Protein AF-A0A1S2NFB6-F1 (afdb_monomer_lite)

pLDDT: mean 74.81, std 17.47, range [37.34, 94.19]

Secondary structure (DSSP, 8-state):
--HHHHHHHHTPEEEE-TTS-EEEE-TTSEEEEEEEPPTTPPP---SSTT--EEEESS-TTTTT---HHHHHHHHHHHHHHHTT-EEEEEEE--TT-SS--GGGGGG-STTEEEEEEEEEE-TTS-EEEEE-S-EEGGGGG----SS--PPPP-------------

Organism: NCBI:txid47229

Structure (mmCIF, N/CA/C/O backbone):
data_AF-A0A1S2NFB6-F1
#
_entry.id   AF-A0A1S2NFB6-F1
#
loop_
_atom_site.group_PDB
_atom_site.id
_atom_site.type_symbol
_atom_site.label_atom_id
_atom_site.label_alt_id
_atom_site.label_comp_id
_atom_site.label_asym_id
_atom_site.label_entity_id
_atom_site.label_seq_id
_atom_site.pdbx_PDB_ins_code
_atom_site.Cartn_x
_atom_site.Cartn_y
_atom_site.Cartn_z
_atom_site.occupancy
_atom_site.B_iso_or_equiv
_atom_site.auth_seq_id
_atom_site.auth_comp_id
_atom_site.auth_asym_id
_atom_site.auth_atom_id
_atom_site.pdbx_PDB_model_num
ATOM 1 N N . MET A 1 1 ? 5.933 15.301 5.038 1.00 71.50 1 MET A N 1
ATOM 2 C CA . MET A 1 1 ? 6.183 14.266 6.077 1.00 71.50 1 MET A CA 1
ATOM 3 C C . MET A 1 1 ? 6.946 13.105 5.449 1.00 71.50 1 MET A C 1
ATOM 5 O O . MET A 1 1 ? 6.574 12.711 4.350 1.00 71.50 1 MET A O 1
ATOM 9 N N . ASN A 1 2 ? 8.002 12.587 6.089 1.00 78.81 2 ASN A N 1
ATOM 10 C CA . ASN A 1 2 ? 8.715 11.396 5.595 1.00 78.81 2 ASN A CA 1
ATOM 11 C C . ASN A 1 2 ? 8.099 10.090 6.143 1.00 78.81 2 ASN A C 1
ATOM 13 O O . ASN A 1 2 ? 7.274 10.113 7.058 1.00 78.81 2 ASN A O 1
ATOM 17 N N . ILE A 1 3 ? 8.484 8.945 5.580 1.00 78.94 3 ILE A N 1
ATOM 18 C CA . ILE A 1 3 ? 7.896 7.641 5.922 1.00 78.94 3 ILE A CA 1
ATOM 19 C C . ILE A 1 3 ? 8.168 7.221 7.366 1.00 78.94 3 ILE A C 1
ATOM 21 O O . ILE A 1 3 ? 7.273 6.708 8.033 1.00 78.94 3 ILE A O 1
ATOM 25 N N . THR A 1 4 ? 9.353 7.517 7.898 1.00 81.06 4 THR A N 1
ATOM 26 C CA . THR A 1 4 ? 9.683 7.252 9.301 1.00 81.06 4 THR A CA 1
ATOM 27 C C . THR A 1 4 ? 8.750 8.017 10.240 1.00 81.06 4 THR A C 1
ATOM 29 O O . THR A 1 4 ? 8.270 7.459 11.223 1.00 81.06 4 THR A O 1
ATOM 32 N N . GLN A 1 5 ? 8.455 9.284 9.938 1.00 85.00 5 GLN A N 1
ATOM 33 C CA . GLN A 1 5 ? 7.511 10.100 10.705 1.00 85.00 5 GLN A CA 1
ATOM 34 C C . GLN A 1 5 ? 6.084 9.557 10.609 1.00 85.00 5 GLN A C 1
ATOM 36 O O . GLN A 1 5 ? 5.393 9.500 11.624 1.00 85.00 5 GLN A O 1
ATOM 41 N N . LEU A 1 6 ? 5.657 9.127 9.417 1.00 84.25 6 LEU A N 1
ATOM 42 C CA . LEU A 1 6 ? 4.344 8.520 9.217 1.00 84.25 6 LEU A CA 1
ATOM 43 C C . LEU A 1 6 ? 4.202 7.225 10.031 1.00 84.25 6 LEU A C 1
ATOM 45 O O . LEU A 1 6 ? 3.236 7.073 10.775 1.00 84.25 6 LEU A O 1
ATOM 49 N N . CYS A 1 7 ? 5.189 6.330 9.946 1.00 87.38 7 CYS A N 1
ATOM 50 C CA . CYS A 1 7 ? 5.194 5.071 10.686 1.00 87.38 7 CYS A CA 1
ATOM 51 C C . CYS A 1 7 ? 5.173 5.317 12.197 1.00 87.38 7 CYS A C 1
ATOM 53 O O . CYS A 1 7 ? 4.311 4.785 12.889 1.00 87.38 7 CYS A O 1
ATOM 55 N N . LYS A 1 8 ? 6.033 6.212 12.705 1.00 88.19 8 LYS A N 1
ATOM 56 C CA . LYS A 1 8 ? 6.043 6.595 14.127 1.00 88.19 8 LYS A CA 1
ATOM 57 C C . LYS A 1 8 ? 4.696 7.149 14.591 1.00 88.19 8 LYS A C 1
ATOM 59 O O . LYS A 1 8 ? 4.213 6.749 15.644 1.00 88.19 8 LYS A O 1
ATOM 64 N N . ARG A 1 9 ? 4.073 8.036 13.805 1.00 86.88 9 ARG A N 1
ATOM 65 C CA . ARG A 1 9 ? 2.780 8.656 14.142 1.00 86.88 9 ARG A CA 1
ATOM 66 C C . ARG A 1 9 ? 1.667 7.627 14.351 1.00 86.88 9 ARG A C 1
ATOM 68 O O . ARG A 1 9 ? 0.800 7.854 15.187 1.00 86.88 9 ARG A O 1
ATOM 75 N N . TYR A 1 10 ? 1.689 6.532 13.595 1.00 85.56 10 TYR A N 1
ATOM 76 C CA . TYR A 1 10 ? 0.648 5.501 13.622 1.00 85.56 10 TYR A CA 1
ATOM 77 C C . TYR A 1 10 ? 1.088 4.188 14.278 1.00 85.56 10 TYR A C 1
ATOM 79 O O . TYR A 1 10 ? 0.353 3.206 14.215 1.00 85.56 10 TYR A O 1
ATOM 87 N N . GLY A 1 11 ? 2.266 4.164 14.910 1.00 87.94 11 GLY A N 1
ATOM 88 C CA . GLY A 1 11 ? 2.817 2.956 15.525 1.00 87.94 11 GLY A CA 1
ATOM 89 C C . GLY A 1 11 ? 3.038 1.818 14.525 1.00 87.94 11 GLY A C 1
ATOM 90 O O . GLY A 1 11 ? 2.862 0.658 14.885 1.00 87.94 11 GLY A O 1
ATOM 91 N N . LEU A 1 12 ? 3.363 2.143 13.270 1.00 90.38 12 LEU A N 1
ATOM 92 C CA . LEU A 1 12 ? 3.667 1.147 12.249 1.00 90.38 12 LEU A CA 1
ATOM 93 C C . LEU A 1 12 ? 5.132 0.721 12.350 1.00 90.38 12 LEU A C 1
ATOM 95 O O . LEU A 1 12 ? 6.031 1.559 12.458 1.00 90.38 12 LEU A O 1
ATOM 99 N N . GLN A 1 13 ? 5.367 -0.577 12.244 1.00 90.81 13 GLN A N 1
ATOM 100 C CA . GLN A 1 13 ? 6.675 -1.162 12.011 1.00 90.81 13 GLN A CA 1
ATOM 101 C C . GLN A 1 13 ? 6.872 -1.329 10.507 1.00 90.81 13 GLN A C 1
ATOM 103 O O . GLN A 1 13 ? 6.033 -1.942 9.854 1.00 90.81 13 GLN A O 1
ATOM 108 N N . HIS A 1 14 ? 7.953 -0.773 9.959 1.00 88.44 14 HIS A N 1
ATOM 109 C CA . HIS A 1 14 ? 8.298 -0.931 8.547 1.00 88.44 14 HIS A CA 1
ATOM 110 C C . HIS A 1 14 ? 9.218 -2.139 8.334 1.00 88.44 14 HIS A C 1
ATOM 112 O O . HIS A 1 14 ? 10.023 -2.471 9.202 1.00 88.44 14 HIS A O 1
ATOM 118 N N . HIS A 1 15 ? 9.121 -2.744 7.157 1.00 87.94 15 HIS A N 1
ATOM 119 C CA . HIS A 1 15 ? 9.898 -3.893 6.707 1.00 87.94 15 HIS A CA 1
ATOM 120 C C . HIS A 1 15 ? 10.451 -3.624 5.312 1.00 87.94 15 HIS A C 1
ATOM 122 O O . HIS A 1 15 ? 9.700 -3.169 4.447 1.00 87.94 15 HIS A O 1
ATOM 128 N N . GLY A 1 16 ? 11.731 -3.925 5.092 1.00 83.31 16 GLY A N 1
ATOM 129 C CA . GLY A 1 16 ? 12.445 -3.598 3.858 1.00 83.31 16 GLY A CA 1
ATOM 130 C C . GLY A 1 16 ? 13.095 -2.210 3.863 1.00 83.31 16 GLY A C 1
ATOM 131 O O . GLY A 1 16 ? 13.150 -1.516 4.885 1.00 83.31 16 GLY A O 1
ATOM 132 N N . SER A 1 17 ? 13.581 -1.788 2.695 1.00 79.06 17 SER A N 1
ATOM 133 C CA . SER A 1 17 ? 14.290 -0.518 2.510 1.00 79.06 17 SER A CA 1
ATOM 134 C C . SER A 1 17 ? 13.367 0.599 2.026 1.00 79.06 17 SER A C 1
ATOM 136 O O . SER A 1 17 ? 12.702 0.485 0.996 1.00 79.06 17 SER A O 1
ATOM 138 N N . LEU A 1 18 ? 13.417 1.740 2.718 1.00 73.50 18 LEU A N 1
ATOM 139 C CA . LEU A 1 18 ? 12.671 2.951 2.356 1.00 73.50 18 LEU A CA 1
ATOM 140 C C . LEU A 1 18 ? 13.027 3.488 0.962 1.00 73.50 18 LEU A C 1
ATOM 142 O O . LEU A 1 18 ? 12.208 4.157 0.334 1.00 73.50 18 LEU A O 1
ATOM 146 N N . GLU A 1 19 ? 14.242 3.202 0.497 1.00 68.88 19 GLU A N 1
ATOM 147 C CA . GLU A 1 19 ? 14.764 3.647 -0.796 1.00 68.88 19 GLU A CA 1
ATOM 148 C C . GLU A 1 19 ? 14.358 2.723 -1.944 1.00 68.88 19 GLU A C 1
ATOM 150 O O . GLU A 1 19 ? 14.420 3.131 -3.098 1.00 68.88 19 GLU A O 1
ATOM 155 N N . SER A 1 20 ? 13.971 1.480 -1.640 1.00 70.56 20 SER A N 1
ATOM 156 C CA . SER A 1 20 ? 13.660 0.457 -2.640 1.00 70.56 20 SER A CA 1
ATOM 157 C C . SER A 1 20 ? 12.211 0.001 -2.536 1.00 70.56 20 SER A C 1
ATOM 159 O O . SER A 1 20 ? 11.380 0.465 -3.311 1.00 70.56 20 SER A O 1
ATOM 161 N N . ALA A 1 21 ? 11.910 -0.884 -1.587 1.00 79.56 21 ALA A N 1
ATOM 162 C CA . ALA A 1 21 ? 10.602 -1.488 -1.383 1.00 79.56 21 ALA A CA 1
ATOM 163 C C . ALA A 1 21 ? 10.352 -1.652 0.116 1.00 79.56 21 ALA A C 1
ATOM 165 O O . ALA A 1 21 ? 11.219 -2.174 0.824 1.00 79.56 21 ALA A O 1
ATOM 166 N N . TRP A 1 22 ? 9.166 -1.268 0.584 1.00 86.69 22 TRP A N 1
ATOM 167 C CA . TRP A 1 22 ? 8.774 -1.499 1.968 1.00 86.69 22 TRP A CA 1
ATOM 168 C C . TRP A 1 22 ? 7.271 -1.727 2.160 1.00 86.69 22 TRP A C 1
ATOM 170 O O . TRP A 1 22 ? 6.424 -1.292 1.370 1.00 86.69 22 TRP A O 1
ATOM 180 N N . ASP A 1 23 ? 6.965 -2.365 3.284 1.00 91.31 23 ASP A N 1
ATOM 181 C CA . ASP A 1 23 ? 5.627 -2.563 3.837 1.00 91.31 23 ASP A CA 1
ATOM 182 C C . ASP A 1 23 ? 5.639 -2.155 5.310 1.00 91.31 23 ASP A C 1
ATOM 184 O O . ASP A 1 23 ? 6.664 -2.292 5.973 1.00 91.31 23 ASP A O 1
ATOM 188 N N . ALA A 1 24 ? 4.527 -1.646 5.839 1.00 91.94 24 ALA A N 1
ATOM 189 C CA . ALA A 1 24 ? 4.438 -1.247 7.239 1.00 91.94 24 ALA A CA 1
ATOM 190 C C . ALA A 1 24 ? 3.152 -1.734 7.913 1.00 91.94 24 ALA A C 1
ATOM 192 O O . ALA A 1 24 ? 2.055 -1.554 7.379 1.00 91.94 24 ALA A O 1
ATOM 193 N N . HIS A 1 25 ? 3.285 -2.353 9.088 1.00 90.81 25 HIS A N 1
ATOM 194 C CA . HIS A 1 25 ? 2.193 -2.997 9.831 1.00 90.81 25 HIS A CA 1
ATOM 195 C C . HIS A 1 25 ? 2.024 -2.351 11.202 1.00 90.81 25 HIS A C 1
ATOM 197 O O . HIS A 1 25 ? 3.011 -2.024 11.853 1.00 90.81 25 HIS A O 1
ATOM 203 N N . GLY A 1 26 ? 0.785 -2.181 11.660 1.00 84.62 26 GLY A N 1
ATOM 204 C CA . GLY A 1 26 ? 0.485 -1.607 12.974 1.00 84.62 26 GLY A CA 1
ATOM 205 C C . GLY A 1 26 ? -0.351 -2.527 13.866 1.00 84.62 26 GLY A C 1
ATOM 206 O O . GLY A 1 26 ? -1.145 -3.320 13.353 1.00 84.62 26 GLY A O 1
ATOM 207 N N . PRO A 1 27 ? -0.281 -2.364 15.202 1.00 74.50 27 PRO A N 1
ATOM 208 C CA . PRO A 1 27 ? -1.090 -3.133 16.158 1.00 74.50 27 PRO A CA 1
ATOM 209 C C . PRO A 1 27 ? -2.600 -2.867 16.025 1.00 74.50 27 PRO A C 1
ATOM 211 O O . PRO A 1 27 ? -3.422 -3.606 16.552 1.00 74.50 27 PRO A O 1
ATOM 214 N N . THR A 1 28 ? -2.979 -1.816 15.299 1.00 75.81 28 THR A N 1
ATOM 215 C CA . THR A 1 28 ? -4.360 -1.417 15.003 1.00 75.81 28 THR A CA 1
ATOM 216 C C . THR A 1 28 ? -4.958 -2.133 13.784 1.00 75.81 28 THR A C 1
ATOM 218 O O . THR A 1 28 ? -6.046 -1.768 13.337 1.00 75.81 28 THR A O 1
ATOM 221 N N . GLY A 1 29 ? -4.262 -3.131 13.222 1.00 82.62 29 GLY A N 1
ATOM 222 C CA . GLY A 1 29 ? -4.707 -3.864 12.031 1.00 82.62 29 GLY A CA 1
ATOM 223 C C . GLY A 1 29 ? -4.586 -3.057 10.733 1.00 82.62 29 GLY A C 1
ATOM 224 O O . GLY A 1 29 ? -5.300 -3.328 9.766 1.00 82.62 29 GLY A O 1
ATOM 225 N N . ILE A 1 30 ? -3.717 -2.040 10.729 1.00 90.38 30 ILE A N 1
ATOM 226 C CA . ILE A 1 30 ? -3.389 -1.235 9.549 1.00 90.38 30 ILE A CA 1
ATOM 227 C C . ILE A 1 30 ? -2.222 -1.884 8.811 1.00 90.38 30 ILE A C 1
ATOM 229 O O . ILE A 1 30 ? -1.186 -2.179 9.409 1.00 90.38 30 ILE A O 1
ATOM 233 N N . VAL A 1 31 ? -2.384 -2.022 7.498 1.00 93.69 31 VAL A N 1
ATOM 234 C CA . VAL A 1 31 ? -1.341 -2.425 6.556 1.00 93.69 31 VAL A CA 1
ATOM 235 C C . VAL A 1 31 ? -1.123 -1.279 5.577 1.00 93.69 31 VAL A C 1
ATOM 237 O O . VAL A 1 31 ? -2.065 -0.818 4.934 1.00 93.69 31 VAL A O 1
ATOM 240 N N . LEU A 1 32 ? 0.117 -0.815 5.454 1.00 93.19 32 LEU A N 1
ATOM 241 C CA . LEU A 1 32 ? 0.523 0.195 4.485 1.00 93.19 32 LEU A CA 1
ATOM 242 C C . LEU A 1 32 ? 1.555 -0.405 3.528 1.00 93.19 32 LEU A C 1
ATOM 244 O O . LEU A 1 32 ? 2.614 -0.849 3.959 1.00 93.19 32 LEU A O 1
ATOM 248 N N . MET A 1 33 ? 1.254 -0.403 2.232 1.00 92.44 33 MET A N 1
ATOM 249 C CA . MET A 1 33 ? 2.129 -0.946 1.189 1.00 92.44 33 MET A CA 1
ATOM 250 C C . MET A 1 33 ? 2.744 0.174 0.354 1.00 92.44 33 MET A C 1
ATOM 252 O O . MET A 1 33 ? 2.044 1.107 -0.043 1.00 92.44 33 MET A O 1
ATOM 256 N N . GLN A 1 34 ? 4.022 0.055 0.001 1.00 88.62 34 GLN A N 1
ATOM 257 C CA . GLN A 1 34 ? 4.600 0.854 -1.076 1.00 88.62 34 GLN A CA 1
ATOM 258 C C . GLN A 1 34 ? 4.278 0.212 -2.429 1.00 88.62 34 GLN A C 1
ATOM 260 O O . GLN A 1 34 ? 4.721 -0.903 -2.710 1.00 88.62 34 GLN A O 1
ATOM 265 N N . LEU A 1 35 ? 3.514 0.899 -3.277 1.00 87.06 35 LEU A N 1
ATOM 266 C CA . LEU A 1 35 ? 3.166 0.406 -4.613 1.00 87.06 35 LEU A CA 1
ATOM 267 C C . LEU A 1 35 ? 3.820 1.256 -5.700 1.00 87.06 35 LEU A C 1
ATOM 269 O O . LEU A 1 35 ? 3.917 2.483 -5.584 1.00 87.06 35 LEU A O 1
ATOM 273 N N . TRP A 1 36 ? 4.257 0.595 -6.770 1.00 80.19 36 TRP A N 1
ATOM 274 C CA . TRP A 1 36 ? 4.830 1.247 -7.943 1.00 80.19 36 TRP A CA 1
ATOM 275 C C . TRP A 1 36 ? 3.817 1.240 -9.076 1.00 80.19 36 TRP A C 1
ATOM 277 O O . TRP A 1 36 ? 3.032 0.311 -9.250 1.00 80.19 36 TRP A O 1
ATOM 287 N N . HIS A 1 37 ? 3.812 2.321 -9.841 1.00 71.44 37 HIS A N 1
ATOM 288 C CA . HIS A 1 37 ? 2.900 2.466 -10.961 1.00 71.44 37 HIS A CA 1
ATOM 289 C C . HIS A 1 37 ? 3.426 1.710 -12.190 1.00 71.44 37 HIS A C 1
ATOM 291 O O . HIS A 1 37 ? 4.558 1.942 -12.619 1.00 71.44 37 HIS A O 1
ATOM 297 N N . ALA A 1 38 ? 2.588 0.873 -12.808 1.00 61.41 38 ALA A N 1
ATOM 298 C CA . ALA A 1 38 ? 2.926 0.231 -14.074 1.00 61.41 38 ALA A CA 1
ATOM 299 C C . ALA A 1 38 ? 2.819 1.239 -15.240 1.00 61.41 38 ALA A C 1
ATOM 301 O O . ALA A 1 38 ? 1.821 1.956 -15.339 1.00 61.41 38 ALA A O 1
ATOM 302 N N . PRO A 1 39 ? 3.807 1.327 -16.150 1.00 53.41 39 PRO A N 1
ATOM 303 C CA . PRO A 1 39 ? 3.753 2.273 -17.262 1.00 53.41 39 PRO A CA 1
ATOM 304 C C . PRO A 1 39 ? 2.490 2.066 -18.118 1.00 53.41 39 PRO A C 1
ATOM 306 O O . PRO A 1 39 ? 2.143 0.939 -18.459 1.00 53.41 39 PRO A O 1
ATOM 309 N N . ASN A 1 40 ? 1.815 3.165 -18.480 1.00 54.00 40 ASN A N 1
ATOM 310 C CA . ASN A 1 40 ? 0.583 3.199 -19.292 1.00 54.00 40 ASN A CA 1
ATOM 311 C C . ASN A 1 40 ? -0.677 2.577 -18.661 1.00 54.00 40 ASN A C 1
ATOM 313 O O . ASN A 1 40 ? -1.642 2.298 -19.378 1.00 54.00 40 ASN A O 1
ATOM 317 N N . GLN A 1 41 ? -0.712 2.391 -17.340 1.00 63.12 41 GLN A N 1
ATOM 318 C CA . GLN A 1 41 ? -1.915 1.910 -16.671 1.00 63.12 41 GLN A CA 1
ATOM 319 C C . GLN A 1 41 ? -3.051 2.936 -16.772 1.00 63.12 41 GLN A C 1
ATOM 321 O O . GLN A 1 41 ? -2.926 4.098 -16.383 1.00 63.12 41 GLN A O 1
ATOM 326 N N . LYS A 1 42 ? -4.167 2.502 -17.351 1.00 56.94 42 LYS A N 1
ATOM 327 C CA . LYS A 1 42 ? -5.348 3.332 -17.572 1.00 56.94 42 LYS A CA 1
ATOM 328 C C . LYS A 1 42 ? -6.277 3.274 -16.355 1.00 56.94 42 LYS A C 1
ATOM 330 O O . LYS A 1 42 ? -6.453 2.225 -15.740 1.00 56.94 42 LYS A O 1
ATOM 335 N N . ILE A 1 43 ? -6.873 4.421 -16.043 1.00 64.44 43 ILE A N 1
ATOM 336 C CA . ILE A 1 43 ? -7.972 4.568 -15.083 1.00 64.44 43 ILE A CA 1
ATOM 337 C C . ILE A 1 43 ? -9.234 4.058 -15.789 1.00 64.44 43 ILE A C 1
ATOM 339 O O . ILE A 1 43 ? -9.522 4.496 -16.904 1.00 64.44 43 ILE A O 1
ATOM 343 N N . HIS A 1 44 ? -9.950 3.118 -15.181 1.00 59.56 44 HIS A N 1
ATOM 344 C CA . HIS A 1 44 ? -11.061 2.408 -15.817 1.00 59.56 44 HIS A CA 1
ATOM 345 C C . HIS A 1 44 ? -12.239 2.206 -14.866 1.00 59.56 44 HIS A C 1
ATOM 347 O O . HIS A 1 44 ? -12.068 2.243 -13.647 1.00 59.56 44 HIS A O 1
ATOM 353 N N . ASP A 1 45 ? -13.400 1.901 -15.451 1.00 64.75 45 ASP A N 1
ATOM 354 C CA . ASP A 1 45 ? -14.553 1.354 -14.744 1.00 64.75 45 ASP A CA 1
ATOM 355 C C . ASP A 1 45 ? -14.207 -0.048 -14.229 1.00 64.75 45 ASP A C 1
ATOM 357 O O . ASP A 1 45 ? -14.176 -1.031 -14.968 1.00 64.75 45 ASP A O 1
ATOM 361 N N . HIS A 1 46 ? -13.892 -0.130 -12.944 1.00 83.88 46 HIS A N 1
ATOM 362 C CA . HIS A 1 46 ? -13.763 -1.384 -12.221 1.00 83.88 46 HIS A CA 1
ATOM 363 C C . HIS A 1 46 ? -15.108 -1.685 -11.532 1.00 83.88 46 HIS A C 1
ATOM 365 O O . HIS A 1 46 ? -15.733 -0.753 -11.022 1.00 83.88 46 HIS A O 1
ATOM 371 N N . PRO A 1 47 ? -15.580 -2.949 -11.469 1.00 85.31 47 PRO A N 1
ATOM 372 C CA . PRO A 1 47 ? -16.908 -3.273 -10.926 1.00 85.31 47 PRO A CA 1
ATOM 373 C C . PRO A 1 47 ? -17.082 -2.886 -9.450 1.00 85.31 47 PRO A C 1
ATOM 375 O O . PRO A 1 47 ? -18.200 -2.695 -8.977 1.00 85.31 47 PRO A O 1
ATOM 378 N N . LEU A 1 48 ? -15.975 -2.772 -8.714 1.00 87.25 48 LEU A N 1
ATOM 379 C CA . LEU A 1 48 ? -15.967 -2.334 -7.322 1.00 87.25 48 LEU A CA 1
ATOM 380 C C . LEU A 1 48 ? -16.250 -0.822 -7.209 1.00 87.25 48 LEU A C 1
ATOM 382 O O . LEU A 1 48 ? -15.455 -0.020 -7.707 1.00 87.25 48 LEU A O 1
ATOM 386 N N . PRO A 1 49 ? -17.320 -0.405 -6.507 1.00 86.00 49 PRO A N 1
ATOM 387 C CA . PRO A 1 49 ? -17.652 1.006 -6.357 1.00 86.00 49 PRO A CA 1
ATOM 388 C C . PRO A 1 49 ? -16.525 1.813 -5.707 1.00 86.00 49 PRO A C 1
ATOM 390 O O . PRO A 1 49 ? -15.982 1.434 -4.670 1.00 86.00 49 PRO A O 1
ATOM 393 N N . GLY A 1 50 ? -16.203 2.960 -6.305 1.00 86.81 50 GLY A N 1
ATOM 394 C CA . GLY A 1 50 ? -15.169 3.868 -5.804 1.00 86.81 50 GLY A CA 1
ATOM 395 C C . GLY A 1 50 ? -13.734 3.475 -6.166 1.00 86.81 50 GLY A C 1
ATOM 396 O O . GLY A 1 50 ? -12.814 4.195 -5.778 1.00 86.81 50 GLY A O 1
ATOM 397 N N . ALA A 1 51 ? -13.532 2.387 -6.914 1.00 88.25 51 ALA A N 1
ATOM 398 C CA . ALA A 1 51 ? -12.230 2.031 -7.458 1.00 88.25 51 ALA A CA 1
ATOM 399 C C . ALA A 1 51 ? -11.757 3.065 -8.490 1.00 88.25 51 ALA A C 1
ATOM 401 O O . ALA A 1 51 ? -12.513 3.516 -9.346 1.00 88.25 51 ALA A O 1
ATOM 402 N N . GLN A 1 52 ? -10.487 3.440 -8.388 1.00 85.75 52 GLN A N 1
ATOM 403 C CA . GLN A 1 52 ? -9.814 4.359 -9.303 1.00 85.75 52 GLN A CA 1
ATOM 404 C C . GLN A 1 52 ? -8.607 3.712 -9.961 1.00 85.75 52 GLN A C 1
ATOM 406 O O . GLN A 1 52 ? -8.351 3.948 -11.139 1.00 85.75 52 GLN A O 1
ATOM 411 N N . LEU A 1 53 ? -7.851 2.913 -9.207 1.00 85.06 53 LEU A N 1
ATOM 412 C CA . LEU A 1 53 ? -6.634 2.285 -9.704 1.00 85.06 53 LEU A CA 1
ATOM 413 C C . LEU A 1 53 ? -6.677 0.793 -9.452 1.00 85.06 53 LEU A C 1
ATOM 415 O O . LEU A 1 53 ? -7.254 0.318 -8.483 1.00 85.06 53 LEU A O 1
ATOM 419 N N . ARG A 1 54 ? -5.987 0.068 -10.312 1.00 87.50 54 ARG A N 1
ATOM 420 C CA . ARG A 1 54 ? -5.593 -1.314 -10.098 1.00 87.50 54 ARG A CA 1
ATOM 421 C C . ARG A 1 54 ? -4.082 -1.300 -10.183 1.00 87.50 54 ARG A C 1
ATOM 423 O O . ARG A 1 54 ? -3.579 -0.787 -11.164 1.00 87.50 54 ARG A O 1
ATOM 430 N N . VAL A 1 55 ? -3.345 -1.771 -9.192 1.00 86.19 55 VAL A N 1
ATOM 431 C CA . VAL A 1 55 ? -1.878 -1.652 -9.178 1.00 86.19 55 VAL A CA 1
ATOM 432 C C . VAL A 1 55 ? -1.288 -2.982 -8.765 1.00 86.19 55 VAL A C 1
ATOM 434 O O . VAL A 1 55 ? -1.768 -3.598 -7.820 1.00 86.19 55 VAL A O 1
ATOM 437 N N . ARG A 1 56 ? -0.264 -3.454 -9.475 1.00 86.81 56 ARG A N 1
ATOM 438 C CA . ARG A 1 56 ? 0.376 -4.722 -9.127 1.00 86.81 56 ARG A CA 1
ATOM 439 C C . ARG A 1 56 ? 1.050 -4.585 -7.760 1.00 86.81 56 ARG A C 1
ATOM 441 O O . ARG A 1 56 ? 1.805 -3.646 -7.529 1.00 86.81 56 ARG A O 1
ATOM 448 N N . CYS A 1 57 ? 0.769 -5.517 -6.855 1.00 87.94 57 CYS A N 1
ATOM 449 C CA . CYS A 1 57 ? 1.367 -5.535 -5.519 1.00 87.94 57 CYS A CA 1
ATOM 450 C C . CYS A 1 57 ? 2.838 -5.952 -5.553 1.00 87.94 57 CYS A C 1
ATOM 452 O O . CYS A 1 57 ? 3.563 -5.699 -4.604 1.00 87.94 57 CYS A O 1
ATOM 454 N N . MET A 1 58 ? 3.253 -6.618 -6.618 1.00 79.31 58 MET A N 1
ATOM 455 C CA . MET A 1 58 ? 4.570 -7.210 -6.781 1.00 79.31 58 MET A CA 1
ATOM 456 C C . MET A 1 58 ? 5.203 -6.594 -8.031 1.00 79.31 58 MET A C 1
ATOM 458 O O . MET A 1 58 ? 4.555 -6.587 -9.080 1.00 79.31 58 MET A O 1
ATOM 462 N N . ASP A 1 59 ? 6.400 -6.021 -7.948 1.00 65.00 59 ASP A N 1
ATOM 463 C CA . ASP A 1 59 ? 6.943 -5.242 -9.068 1.00 65.00 59 ASP A CA 1
ATOM 464 C C . ASP A 1 59 ? 7.530 -6.109 -10.206 1.00 65.00 59 ASP A C 1
ATOM 466 O O . ASP A 1 59 ? 7.828 -7.291 -10.041 1.00 65.00 59 ASP A O 1
ATOM 470 N N . ALA A 1 60 ? 7.712 -5.524 -11.395 1.00 48.75 60 ALA A N 1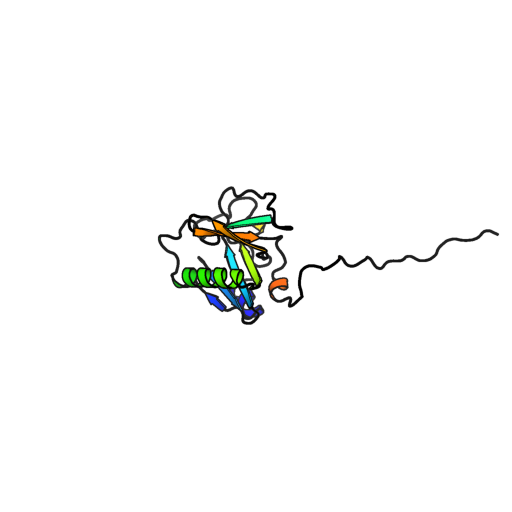
ATOM 471 C CA . ALA A 1 60 ? 8.297 -6.179 -12.565 1.00 48.75 60 ALA A CA 1
ATOM 472 C C . ALA A 1 60 ? 9.761 -6.644 -12.369 1.00 48.75 60 ALA A C 1
ATOM 474 O O . ALA A 1 60 ? 10.223 -7.506 -13.116 1.00 48.75 60 ALA A O 1
ATOM 475 N N . GLY A 1 61 ? 10.489 -6.116 -11.375 1.00 53.19 61 GLY A N 1
ATOM 476 C CA . GLY A 1 61 ? 11.873 -6.505 -11.051 1.00 53.19 61 GLY A CA 1
ATOM 477 C C . GLY A 1 61 ? 12.048 -7.740 -10.146 1.00 53.19 61 GLY A C 1
ATOM 478 O O . GLY A 1 61 ? 13.176 -8.069 -9.769 1.00 53.19 61 GLY A O 1
ATOM 479 N N . GLU A 1 62 ? 10.971 -8.430 -9.770 1.00 53.28 62 GLU A N 1
ATOM 480 C CA . GLU A 1 62 ? 10.943 -9.390 -8.652 1.00 53.28 62 GLU A CA 1
ATOM 481 C C . GLU A 1 62 ? 11.704 -10.721 -8.787 1.00 53.28 62 GLU A C 1
ATOM 483 O O . GLU A 1 62 ? 11.663 -11.544 -7.870 1.00 53.28 62 GLU A O 1
ATOM 488 N N . ALA A 1 63 ? 12.459 -10.945 -9.860 1.00 45.19 63 ALA A N 1
ATOM 489 C CA . ALA A 1 63 ? 13.322 -12.125 -9.955 1.00 45.19 63 ALA A CA 1
ATOM 490 C C . ALA A 1 63 ? 14.759 -11.896 -9.444 1.00 45.19 63 ALA A C 1
ATOM 492 O O . ALA A 1 63 ? 15.466 -12.871 -9.211 1.00 45.19 63 ALA A O 1
ATOM 493 N N . GLY A 1 64 ? 15.220 -10.645 -9.287 1.00 47.88 64 GLY A N 1
ATOM 494 C CA . GLY A 1 64 ? 16.669 -10.388 -9.224 1.00 47.88 64 GLY A CA 1
ATOM 495 C C . GLY A 1 64 ? 17.246 -9.769 -7.950 1.00 47.88 64 GLY A C 1
ATOM 496 O O . GLY A 1 64 ? 18.391 -10.066 -7.620 1.00 47.88 64 GLY A O 1
ATOM 497 N N . ARG A 1 65 ? 16.535 -8.855 -7.274 1.00 52.28 65 ARG A N 1
ATOM 498 C CA . ARG A 1 65 ? 17.137 -7.984 -6.234 1.00 52.28 65 ARG A CA 1
ATOM 499 C C . ARG A 1 65 ? 16.159 -7.468 -5.168 1.00 52.28 65 ARG A C 1
ATOM 501 O O . ARG A 1 65 ? 16.431 -6.452 -4.534 1.00 52.28 65 ARG A O 1
ATOM 508 N N . ALA A 1 66 ? 15.005 -8.108 -4.991 1.00 55.97 66 ALA A N 1
ATOM 509 C CA . ALA A 1 66 ? 14.123 -7.738 -3.889 1.00 55.97 66 ALA A CA 1
ATOM 510 C C . ALA A 1 66 ? 14.768 -8.182 -2.570 1.00 55.97 66 ALA A C 1
ATOM 512 O O . ALA A 1 66 ? 15.133 -9.348 -2.432 1.00 55.97 66 ALA A O 1
ATOM 513 N N . ASP A 1 67 ? 14.909 -7.248 -1.632 1.00 69.56 67 ASP A N 1
ATOM 514 C CA . ASP A 1 67 ? 15.184 -7.542 -0.228 1.00 69.56 67 ASP A CA 1
ATOM 515 C C . ASP A 1 67 ? 14.211 -8.643 0.238 1.00 69.56 67 ASP A C 1
ATOM 517 O O . ASP A 1 67 ? 12.988 -8.495 0.126 1.00 69.56 67 ASP A O 1
ATOM 521 N N . GLU A 1 68 ? 14.750 -9.783 0.673 1.00 79.12 68 GLU A N 1
ATOM 522 C CA . GLU A 1 68 ? 13.958 -10.949 1.074 1.00 79.12 68 GLU A CA 1
ATOM 523 C C . GLU A 1 68 ? 12.998 -10.594 2.217 1.00 79.12 68 GLU A C 1
ATOM 525 O O . GLU A 1 68 ? 11.867 -11.089 2.254 1.00 79.12 68 GLU A O 1
ATOM 530 N N . GLU A 1 69 ? 13.389 -9.650 3.081 1.00 82.75 69 GLU A N 1
ATOM 531 C CA . GLU A 1 69 ? 12.522 -9.118 4.123 1.00 82.75 69 GLU A CA 1
ATOM 532 C C . GLU A 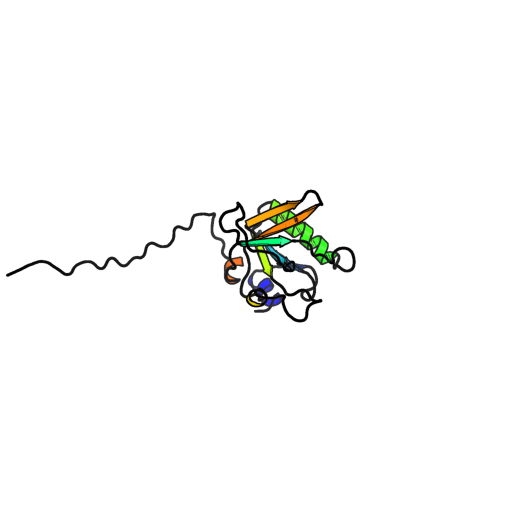1 69 ? 11.328 -8.367 3.525 1.00 82.75 69 GLU A C 1
ATOM 534 O O . GLU A 1 69 ? 10.186 -8.620 3.918 1.00 82.75 69 GLU A O 1
ATOM 539 N N . ALA A 1 70 ? 11.567 -7.484 2.551 1.00 82.31 70 ALA A N 1
ATOM 540 C CA . ALA A 1 70 ? 10.514 -6.718 1.885 1.00 82.31 70 ALA A CA 1
ATOM 541 C C . ALA A 1 70 ? 9.529 -7.647 1.162 1.00 82.31 70 ALA A C 1
ATOM 543 O O . ALA A 1 70 ? 8.312 -7.484 1.273 1.00 82.31 70 ALA A O 1
ATOM 544 N N . ARG A 1 71 ? 10.041 -8.682 0.483 1.00 84.69 71 ARG A N 1
ATOM 545 C CA . ARG A 1 71 ? 9.210 -9.699 -0.173 1.00 84.69 71 ARG A CA 1
ATOM 546 C C . ARG A 1 71 ? 8.369 -10.473 0.841 1.00 84.69 71 ARG A C 1
ATOM 548 O O . ARG A 1 71 ? 7.162 -10.627 0.651 1.00 84.69 71 ARG A O 1
ATOM 555 N N . ALA A 1 72 ? 8.981 -10.957 1.921 1.00 88.38 72 ALA A N 1
ATOM 556 C CA . ALA A 1 72 ? 8.266 -11.677 2.969 1.00 88.38 72 ALA A CA 1
ATOM 557 C C . ALA A 1 72 ? 7.201 -10.789 3.634 1.00 88.38 72 ALA A C 1
ATOM 559 O O . ALA A 1 72 ? 6.089 -11.244 3.906 1.00 88.38 72 ALA A O 1
ATOM 560 N N . ALA A 1 73 ? 7.512 -9.511 3.857 1.00 90.00 73 ALA A N 1
ATOM 561 C CA . ALA A 1 73 ? 6.574 -8.538 4.394 1.00 90.00 73 ALA A CA 1
ATOM 562 C C . ALA A 1 73 ? 5.404 -8.272 3.445 1.00 90.00 73 ALA A C 1
ATOM 564 O O . ALA A 1 73 ? 4.263 -8.288 3.901 1.00 90.00 73 ALA A O 1
ATOM 565 N N . ARG A 1 74 ? 5.652 -8.138 2.138 1.00 91.19 74 ARG A N 1
ATOM 566 C CA . ARG A 1 74 ? 4.601 -7.992 1.123 1.00 91.19 74 ARG A CA 1
ATOM 567 C C . ARG A 1 74 ? 3.646 -9.179 1.096 1.00 91.19 74 ARG A C 1
ATOM 569 O O . ARG A 1 74 ? 2.433 -8.987 1.053 1.00 91.19 74 ARG A O 1
ATOM 576 N N . VAL A 1 75 ? 4.165 -10.405 1.188 1.00 91.69 75 VAL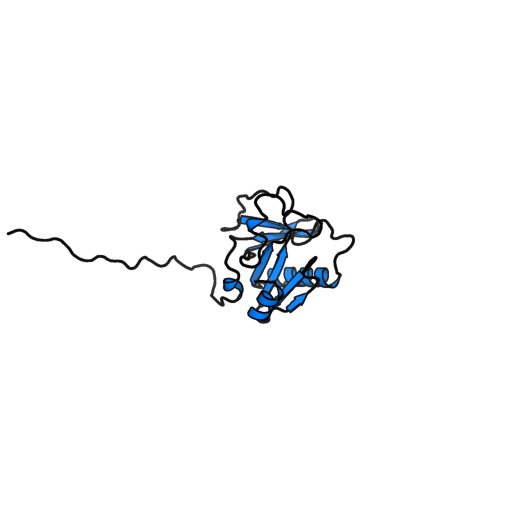 A N 1
ATOM 577 C CA . VAL A 1 75 ? 3.331 -11.615 1.291 1.00 91.69 75 VAL A CA 1
ATOM 578 C C . VAL A 1 75 ? 2.458 -11.573 2.549 1.00 91.69 75 VAL A C 1
ATOM 580 O O . VAL A 1 75 ? 1.260 -11.846 2.467 1.00 91.69 75 VAL A O 1
ATOM 583 N N . ARG A 1 76 ? 3.020 -11.173 3.700 1.00 92.19 76 ARG A N 1
ATOM 584 C CA . ARG A 1 76 ? 2.250 -10.999 4.944 1.00 92.19 76 ARG A CA 1
ATOM 585 C C . ARG A 1 76 ? 1.190 -9.903 4.822 1.00 92.19 76 ARG A C 1
ATOM 587 O O . ARG A 1 76 ? 0.073 -10.109 5.282 1.00 92.19 76 ARG A O 1
ATOM 594 N N . SER A 1 77 ? 1.508 -8.776 4.183 1.00 93.31 77 SER A N 1
ATOM 595 C CA . SER A 1 77 ? 0.555 -7.694 3.911 1.00 93.31 77 SER A CA 1
ATOM 596 C C . SER A 1 77 ? -0.616 -8.185 3.076 1.00 93.31 77 SER A C 1
ATOM 598 O O . SER A 1 77 ? -1.761 -7.971 3.454 1.00 93.31 77 SER A O 1
ATOM 600 N N . ILE A 1 78 ? -0.342 -8.885 1.972 1.00 93.94 78 ILE A N 1
ATOM 601 C CA . ILE A 1 78 ? -1.374 -9.459 1.102 1.00 93.94 78 ILE A CA 1
ATOM 602 C C . ILE A 1 78 ? -2.281 -10.392 1.909 1.00 93.94 78 ILE A C 1
ATOM 604 O O . ILE A 1 78 ? -3.493 -10.203 1.905 1.00 93.94 78 ILE A O 1
ATOM 608 N N . ALA A 1 79 ? -1.703 -11.323 2.670 1.00 93.44 79 ALA A N 1
ATOM 609 C CA . ALA A 1 79 ? -2.476 -12.255 3.489 1.00 93.44 79 ALA A CA 1
ATOM 610 C C . ALA A 1 79 ? -3.317 -11.545 4.567 1.00 93.44 79 ALA A C 1
ATOM 612 O O . ALA A 1 79 ? -4.461 -11.923 4.813 1.00 93.44 79 ALA A O 1
ATOM 613 N N . ALA A 1 80 ? -2.778 -10.499 5.198 1.00 93.00 80 ALA A N 1
ATOM 614 C CA . ALA A 1 80 ? -3.509 -9.701 6.178 1.00 93.00 80 ALA A CA 1
ATOM 615 C C . ALA A 1 80 ? -4.688 -8.952 5.536 1.00 93.00 80 ALA A C 1
ATOM 617 O O . ALA A 1 80 ? -5.774 -8.888 6.102 1.00 93.00 80 ALA A O 1
ATOM 618 N N . LEU A 1 81 ? -4.506 -8.404 4.336 1.00 93.25 81 LEU A N 1
ATOM 619 C CA . LEU A 1 81 ? -5.579 -7.739 3.597 1.00 93.25 81 LEU A CA 1
ATOM 620 C C . LEU A 1 81 ? -6.666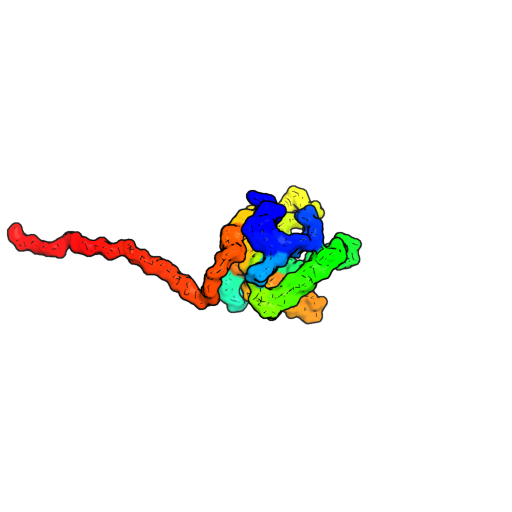 -8.724 3.163 1.00 93.25 81 LEU A C 1
ATOM 622 O O . LEU A 1 81 ? -7.850 -8.421 3.289 1.00 93.25 81 LEU A O 1
ATOM 626 N N . GLU A 1 82 ? -6.277 -9.920 2.724 1.00 92.62 82 GLU A N 1
ATOM 627 C CA . GLU A 1 82 ? -7.207 -11.007 2.399 1.00 92.62 82 GLU A CA 1
ATOM 628 C C . GLU A 1 82 ? -8.003 -11.476 3.626 1.00 92.62 82 GLU A C 1
ATOM 630 O O . GLU A 1 82 ? -9.170 -11.840 3.493 1.00 92.62 82 GLU A O 1
ATOM 635 N N . SER A 1 83 ? -7.418 -11.409 4.827 1.00 90.94 83 SER A N 1
ATOM 636 C CA . SER A 1 83 ? -8.114 -11.709 6.085 1.00 90.94 83 SER A CA 1
ATOM 637 C C . SER A 1 83 ? -8.942 -10.542 6.642 1.00 90.94 83 SER A C 1
ATOM 639 O O . SER A 1 83 ? -9.568 -10.678 7.695 1.00 90.94 83 SER A O 1
ATOM 641 N N . GLY A 1 84 ? -9.002 -9.412 5.927 1.00 89.19 84 GLY A N 1
ATOM 642 C CA . GLY A 1 84 ? -9.845 -8.265 6.264 1.00 89.19 84 GLY A CA 1
ATOM 643 C C . GLY A 1 84 ? -9.140 -7.137 7.020 1.00 89.19 84 GLY A C 1
ATOM 644 O O . GLY A 1 84 ? -9.818 -6.258 7.563 1.00 89.19 84 GLY A O 1
ATOM 645 N N . ALA A 1 85 ? -7.804 -7.125 7.066 1.00 90.75 85 ALA A N 1
ATOM 646 C CA . ALA A 1 85 ? -7.054 -5.978 7.570 1.00 90.75 85 ALA A CA 1
ATOM 647 C C . ALA A 1 85 ? -7.329 -4.721 6.735 1.00 90.75 85 ALA A C 1
ATOM 649 O O . ALA A 1 85 ? -7.695 -4.769 5.557 1.00 90.75 85 ALA A O 1
ATOM 650 N N . ARG A 1 86 ? -7.119 -3.557 7.348 1.00 91.00 86 ARG A N 1
ATOM 651 C CA . ARG A 1 86 ? -7.329 -2.275 6.676 1.00 91.00 86 ARG A CA 1
ATOM 652 C C . ARG A 1 86 ? -6.089 -1.905 5.881 1.00 91.00 86 ARG A C 1
ATOM 654 O O . ARG A 1 86 ? -5.053 -1.587 6.462 1.00 91.00 86 ARG A O 1
ATOM 661 N N . GLY A 1 87 ? -6.224 -1.916 4.562 1.00 93.06 87 GLY A N 1
ATOM 662 C CA . GLY A 1 87 ? -5.129 -1.628 3.649 1.00 93.06 87 GLY A CA 1
ATOM 663 C C . GLY A 1 87 ? -5.085 -0.207 3.149 1.00 93.06 87 GLY A C 1
ATOM 664 O O . GLY A 1 87 ? -6.095 0.363 2.740 1.00 93.06 87 GLY A O 1
ATOM 665 N N . PHE A 1 88 ? -3.873 0.319 3.094 1.00 93.38 88 PHE A N 1
ATOM 666 C CA . PHE A 1 88 ? -3.544 1.545 2.401 1.00 93.38 88 PHE A CA 1
ATOM 667 C C . PHE A 1 88 ? -2.315 1.322 1.523 1.00 93.38 88 PHE A C 1
ATOM 669 O O . PHE A 1 88 ? -1.450 0.501 1.826 1.00 93.38 88 PHE A O 1
ATOM 676 N N . ALA A 1 89 ? -2.225 2.076 0.439 1.00 91.81 89 ALA A N 1
ATOM 677 C CA . ALA A 1 89 ? -1.078 2.099 -0.444 1.00 91.81 89 ALA A CA 1
ATOM 678 C C . ALA A 1 89 ? -0.501 3.513 -0.527 1.00 91.81 89 ALA A C 1
ATOM 680 O O . ALA A 1 89 ? -1.227 4.490 -0.714 1.00 91.81 89 ALA A O 1
ATOM 681 N N . ALA A 1 90 ? 0.816 3.621 -0.410 1.00 89.44 90 ALA A N 1
ATOM 682 C CA . ALA A 1 90 ? 1.567 4.814 -0.753 1.00 89.44 90 ALA A CA 1
ATOM 683 C C . ALA A 1 90 ? 2.182 4.616 -2.141 1.00 89.44 90 ALA A C 1
ATOM 685 O O . ALA A 1 90 ? 2.936 3.667 -2.366 1.00 89.44 90 ALA A O 1
ATOM 686 N N . MET A 1 91 ? 1.869 5.517 -3.072 1.00 85.06 91 MET A N 1
ATOM 687 C CA . MET A 1 91 ? 2.474 5.485 -4.402 1.00 85.06 91 MET A CA 1
ATOM 688 C C . MET A 1 91 ? 3.894 6.043 -4.326 1.00 85.06 91 MET A C 1
ATOM 690 O O . MET A 1 91 ? 4.145 7.037 -3.646 1.00 85.06 91 MET A O 1
ATOM 694 N N . SER A 1 92 ? 4.839 5.406 -5.011 1.00 75.81 92 SER A N 1
ATOM 695 C CA . SER A 1 92 ? 6.236 5.851 -5.067 1.00 75.81 92 SER A CA 1
ATOM 696 C C . SER A 1 92 ? 6.783 5.803 -6.488 1.00 75.81 92 SER A C 1
ATOM 698 O O . SER A 1 92 ? 6.292 5.056 -7.335 1.00 75.81 92 SER A O 1
ATOM 700 N N . ILE A 1 93 ? 7.799 6.627 -6.745 1.00 69.69 93 ILE A N 1
ATOM 701 C CA . ILE A 1 93 ? 8.569 6.575 -7.989 1.00 69.69 93 ILE A CA 1
ATOM 702 C C . ILE A 1 93 ? 9.542 5.393 -7.872 1.00 69.69 93 ILE A C 1
ATOM 704 O O . ILE A 1 93 ? 10.230 5.309 -6.854 1.00 69.69 93 ILE A O 1
ATOM 708 N N . PRO A 1 94 ? 9.613 4.490 -8.867 1.00 63.69 94 PRO A N 1
ATOM 709 C CA . PRO A 1 94 ? 10.591 3.410 -8.854 1.00 63.69 94 PRO A CA 1
ATOM 710 C C . PRO A 1 94 ? 12.027 3.958 -8.742 1.00 63.69 94 PRO A C 1
ATOM 712 O O . PRO A 1 94 ? 12.338 4.938 -9.423 1.00 63.69 94 PRO A O 1
ATOM 715 N N . PRO A 1 95 ? 12.933 3.318 -7.980 1.00 58.62 95 PRO A N 1
ATOM 716 C CA . PRO A 1 95 ? 14.304 3.813 -7.770 1.00 58.62 95 PRO A CA 1
ATOM 717 C C . PRO A 1 95 ? 15.116 3.933 -9.068 1.00 58.62 95 PRO A C 1
ATOM 719 O O . PRO A 1 95 ? 16.024 4.750 -9.183 1.00 58.62 95 PRO A O 1
ATOM 722 N N . SER A 1 96 ? 14.772 3.120 -10.069 1.00 59.31 96 SER A N 1
ATOM 723 C CA . SER A 1 96 ? 15.387 3.113 -11.397 1.00 59.31 96 SER A CA 1
ATOM 724 C C . SER A 1 96 ? 14.956 4.281 -12.294 1.00 59.31 96 SER A C 1
ATOM 726 O O . S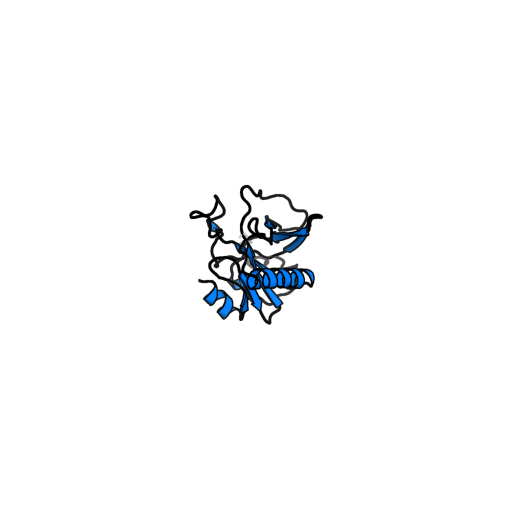ER A 1 96 ? 15.464 4.402 -13.408 1.00 59.31 96 SER A O 1
ATOM 728 N N . GLN A 1 97 ? 14.032 5.141 -11.849 1.00 58.31 97 GLN A N 1
ATOM 729 C CA . GLN A 1 97 ? 13.497 6.250 -12.638 1.00 58.31 97 GLN A CA 1
ATOM 730 C C . GLN A 1 97 ? 13.727 7.596 -11.936 1.00 58.31 97 GLN A C 1
ATOM 732 O O . GLN A 1 97 ? 13.234 7.846 -10.843 1.00 58.31 97 GLN A O 1
ATOM 737 N N . SER A 1 98 ? 14.444 8.509 -12.601 1.00 52.12 98 SER A N 1
ATOM 738 C CA . SER A 1 98 ? 14.763 9.850 -12.078 1.00 52.12 98 SER A CA 1
ATOM 739 C C . SER A 1 98 ? 13.601 10.848 -12.160 1.00 52.12 98 SER A C 1
ATOM 741 O O . SER A 1 98 ? 13.652 11.922 -11.561 1.00 52.12 98 SER A O 1
ATOM 743 N N . ARG A 1 99 ? 12.539 10.517 -12.902 1.00 52.16 99 ARG A N 1
ATOM 744 C CA . ARG A 1 99 ? 11.302 11.299 -12.993 1.00 52.16 99 ARG A CA 1
ATOM 745 C C . ARG A 1 99 ? 10.121 10.340 -12.961 1.00 52.16 99 ARG A C 1
ATOM 747 O O . ARG A 1 99 ? 10.056 9.425 -13.776 1.00 52.16 99 ARG A O 1
ATOM 754 N N . GLY A 1 100 ? 9.194 10.560 -12.027 1.00 52.22 100 GLY A N 1
ATOM 755 C CA . GLY A 1 100 ? 7.953 9.795 -11.940 1.00 52.22 100 GLY A CA 1
ATOM 756 C C . GLY A 1 100 ? 7.224 9.825 -13.277 1.00 52.22 100 GLY A C 1
ATOM 757 O O . GLY A 1 100 ? 7.013 10.898 -13.840 1.00 52.22 100 GLY A O 1
ATOM 758 N N . ALA A 1 101 ? 6.889 8.653 -13.809 1.00 52.00 101 ALA A N 1
ATOM 759 C CA . ALA A 1 101 ? 6.257 8.526 -15.111 1.00 52.00 101 ALA A CA 1
ATOM 760 C C . ALA A 1 101 ? 4.926 9.312 -15.170 1.00 52.00 101 ALA A C 1
ATOM 762 O O . ALA A 1 101 ? 3.901 8.901 -14.623 1.00 52.00 101 ALA A O 1
ATOM 763 N N . GLY A 1 102 ? 4.945 10.458 -15.856 1.00 58.50 102 GLY A N 1
ATOM 764 C CA . GLY A 1 102 ? 3.759 11.203 -16.283 1.00 58.50 102 GLY A CA 1
ATOM 765 C C . GLY A 1 102 ? 2.914 11.826 -15.164 1.00 58.50 102 GLY A C 1
ATOM 766 O O . GLY A 1 102 ? 3.416 12.298 -14.145 1.00 58.50 102 GLY A O 1
ATOM 767 N N . ALA A 1 103 ? 1.594 11.844 -15.373 1.00 55.69 103 ALA A N 1
ATOM 768 C CA . ALA A 1 103 ? 0.591 12.507 -14.530 1.00 55.69 103 ALA A CA 1
ATOM 769 C C . ALA A 1 103 ? 0.524 12.015 -13.066 1.00 55.69 103 ALA A C 1
ATOM 771 O O . ALA A 1 103 ? -0.249 12.564 -12.277 1.00 55.69 103 ALA A O 1
ATOM 772 N N . TRP A 1 104 ? 1.316 11.001 -12.703 1.00 61.22 104 TRP A N 1
ATOM 773 C CA . TRP A 1 104 ? 1.272 10.303 -11.420 1.00 61.22 104 TRP A CA 1
ATOM 774 C C . TRP A 1 104 ? 2.331 10.749 -10.416 1.00 61.22 104 TRP A C 1
ATOM 776 O O . TRP A 1 104 ? 2.164 10.498 -9.224 1.00 61.22 104 TRP A O 1
ATOM 786 N N . ALA A 1 105 ? 3.358 11.491 -10.847 1.00 63.84 105 ALA A N 1
ATOM 787 C CA . ALA A 1 105 ? 4.349 12.079 -9.940 1.00 63.84 105 ALA A CA 1
ATOM 788 C C . ALA A 1 105 ? 3.694 12.941 -8.840 1.00 63.84 105 ALA A C 1
ATOM 790 O O . ALA A 1 105 ? 4.173 12.983 -7.711 1.00 63.84 105 ALA A O 1
ATOM 791 N N . LYS A 1 106 ? 2.535 13.552 -9.135 1.00 66.38 106 LYS A N 1
ATOM 792 C CA . LYS A 1 106 ? 1.740 14.337 -8.173 1.00 66.38 106 LYS A CA 1
ATOM 793 C C . LYS A 1 106 ? 1.189 13.524 -6.991 1.00 66.38 106 LYS A C 1
ATOM 795 O O . LYS A 1 106 ? 0.812 14.116 -5.985 1.00 66.38 106 LYS A O 1
ATOM 800 N N . TYR A 1 107 ? 1.123 12.197 -7.113 1.00 67.69 107 TYR A N 1
ATOM 801 C CA . TYR A 1 107 ? 0.659 11.290 -6.060 1.00 67.69 107 TYR A CA 1
ATOM 802 C C . TYR A 1 107 ? 1.801 10.576 -5.331 1.00 67.69 107 TYR A C 1
ATOM 804 O O . TYR A 1 107 ? 1.544 9.904 -4.338 1.00 67.69 107 TYR A O 1
ATOM 812 N N . ALA A 1 108 ? 3.049 10.723 -5.788 1.00 71.94 108 ALA A N 1
ATOM 813 C CA . ALA A 1 108 ? 4.228 10.146 -5.148 1.00 71.94 108 ALA A CA 1
ATOM 814 C C . ALA A 1 108 ? 4.696 11.001 -3.956 1.00 71.94 108 ALA A C 1
ATOM 816 O O . ALA A 1 108 ? 5.836 11.458 -3.895 1.00 71.94 108 ALA A O 1
ATOM 817 N N . ASN A 1 109 ? 3.787 11.266 -3.018 1.00 73.56 109 ASN A N 1
ATOM 818 C CA . ASN A 1 109 ? 4.090 11.900 -1.743 1.00 73.56 109 ASN A CA 1
ATOM 819 C C . ASN A 1 109 ? 3.313 11.208 -0.619 1.00 73.56 109 ASN A C 1
ATOM 821 O O . ASN A 1 109 ? 2.233 10.666 -0.825 1.00 73.56 109 ASN A O 1
ATOM 825 N N . LEU A 1 110 ? 3.867 11.238 0.590 1.00 74.69 110 LEU A N 1
ATOM 826 C CA . LEU A 1 110 ? 3.308 10.540 1.753 1.00 74.69 110 LEU A CA 1
ATOM 827 C C . LEU A 1 110 ? 2.234 11.350 2.490 1.00 74.69 110 LEU A C 1
ATOM 829 O O . LEU A 1 110 ? 1.828 10.987 3.592 1.00 74.69 110 LEU A O 1
ATOM 833 N N . GLU A 1 111 ? 1.791 12.469 1.919 1.00 83.06 111 GLU A N 1
ATOM 834 C CA . GLU A 1 111 ? 0.666 13.235 2.461 1.00 83.06 111 GLU A CA 1
ATOM 835 C C . GLU A 1 111 ? -0.671 12.634 2.041 1.00 83.06 111 GLU A C 1
ATOM 837 O O . GLU A 1 111 ? -1.688 12.882 2.693 1.00 83.06 111 GLU A O 1
ATOM 842 N N . ARG A 1 112 ? -0.664 11.813 0.986 1.00 86.88 112 ARG A N 1
ATOM 843 C CA . ARG A 1 112 ? -1.832 11.094 0.498 1.00 86.88 112 ARG A CA 1
ATOM 844 C C . ARG A 1 112 ? -1.553 9.603 0.412 1.00 86.88 112 ARG A C 1
ATOM 846 O O . ARG A 1 112 ? -0.502 9.177 -0.052 1.00 86.88 112 ARG A O 1
ATOM 853 N N . VAL A 1 113 ? -2.530 8.818 0.837 1.00 89.88 113 VAL A N 1
ATOM 854 C CA . VAL A 1 113 ? -2.521 7.359 0.735 1.00 89.88 113 VAL A CA 1
ATOM 855 C C . VAL A 1 113 ? -3.789 6.899 0.039 1.00 89.88 113 VAL A C 1
ATOM 857 O O . VAL A 1 113 ? -4.819 7.567 0.080 1.00 89.88 113 VAL A O 1
ATOM 860 N N . PHE A 1 114 ? -3.721 5.751 -0.610 1.00 91.62 114 PHE A N 1
ATOM 861 C CA . PHE A 1 114 ? -4.828 5.171 -1.347 1.00 91.62 114 PHE A CA 1
ATOM 862 C C . PHE A 1 114 ? -5.436 4.036 -0.524 1.00 91.62 114 PHE A C 1
ATOM 864 O O . PHE A 1 114 ? -4.714 3.094 -0.203 1.00 91.62 114 PHE A O 1
ATOM 871 N N . PRO A 1 115 ? -6.728 4.077 -0.170 1.00 93.38 115 PRO A N 1
ATOM 872 C CA . PRO A 1 115 ? -7.388 2.940 0.458 1.00 93.38 115 PRO A CA 1
ATOM 873 C C . PRO A 1 115 ? -7.360 1.731 -0.480 1.00 93.38 115 PRO A C 1
ATOM 875 O O . PRO A 1 115 ? -7.719 1.853 -1.652 1.00 93.38 115 PRO A O 1
ATOM 878 N N . VAL A 1 116 ? -6.956 0.571 0.034 1.00 94.19 116 VAL A N 1
ATOM 879 C CA . VAL A 1 116 ? -7.049 -0.704 -0.683 1.00 94.19 116 VAL A CA 1
ATOM 880 C C . VAL A 1 116 ? -8.466 -1.227 -0.499 1.00 94.19 116 VAL A C 1
ATOM 882 O O . VAL A 1 116 ? -8.878 -1.550 0.613 1.00 94.19 116 VAL A O 1
ATOM 885 N N . LEU A 1 117 ? -9.225 -1.265 -1.589 1.00 93.06 117 LEU A N 1
ATOM 886 C CA . LEU A 1 117 ? -10.626 -1.674 -1.593 1.00 93.06 117 LEU A CA 1
ATOM 887 C C . LEU A 1 117 ? -10.782 -3.184 -1.802 1.00 93.06 117 LEU A C 1
ATOM 889 O O . LEU A 1 117 ? -11.708 -3.781 -1.261 1.00 93.06 117 LEU A O 1
ATOM 893 N N . ALA A 1 118 ? -9.889 -3.789 -2.588 1.00 92.62 118 ALA A N 1
ATOM 894 C CA . ALA A 1 118 ? -9.833 -5.229 -2.814 1.00 92.62 118 ALA A CA 1
ATOM 895 C C . ALA A 1 118 ? -8.432 -5.664 -3.265 1.00 92.62 118 ALA A C 1
ATOM 897 O O . ALA A 1 118 ? -7.635 -4.844 -3.732 1.00 92.62 118 ALA A O 1
ATOM 898 N N . LEU A 1 119 ? -8.166 -6.966 -3.162 1.00 94.19 119 LEU A N 1
ATOM 899 C CA . LEU A 1 119 ? -7.050 -7.630 -3.827 1.00 94.19 119 LEU A CA 1
ATOM 900 C C . LEU A 1 119 ? -7.585 -8.610 -4.872 1.00 94.19 119 LEU A C 1
ATOM 902 O O . LEU A 1 119 ? -8.546 -9.334 -4.621 1.00 94.19 119 LEU A O 1
ATOM 906 N N . GLU A 1 120 ? -6.940 -8.645 -6.031 1.00 92.06 120 GLU A N 1
ATOM 907 C CA . GLU A 1 120 ? -7.240 -9.572 -7.116 1.00 92.06 120 GLU A CA 1
ATOM 908 C C . GLU A 1 120 ? -6.043 -10.474 -7.382 1.00 92.06 120 GLU A C 1
ATOM 910 O O . GLU A 1 120 ? -4.903 -10.006 -7.435 1.00 92.06 120 GLU A O 1
ATOM 915 N N . ARG A 1 121 ? -6.308 -11.762 -7.602 1.00 91.12 121 ARG A N 1
ATOM 916 C CA . ARG A 1 121 ? -5.301 -12.734 -8.027 1.00 91.12 121 ARG A CA 1
ATOM 917 C C . ARG A 1 121 ? -5.578 -13.162 -9.455 1.00 91.12 121 ARG A C 1
ATOM 919 O O . ARG A 1 121 ? -6.655 -13.668 -9.756 1.00 91.12 121 ARG A O 1
ATOM 926 N N . GLU A 1 122 ? -4.596 -12.979 -10.323 1.00 87.69 122 GLU A N 1
ATOM 927 C CA . GLU A 1 122 ? -4.639 -13.531 -11.673 1.00 87.69 122 GLU A CA 1
ATOM 928 C C . GLU A 1 122 ? -4.179 -15.001 -11.672 1.00 87.69 122 GLU A C 1
ATOM 930 O O . GLU A 1 122 ? -3.397 -15.397 -10.803 1.00 87.69 122 GLU A O 1
ATOM 935 N N . PRO A 1 123 ? -4.597 -15.823 -12.656 1.00 85.88 123 PRO A N 1
ATOM 936 C CA . PRO A 1 123 ? -4.195 -17.232 -12.753 1.00 85.88 123 PRO A CA 1
ATOM 937 C C . PRO A 1 123 ? -2.677 -17.464 -12.797 1.00 85.88 123 PRO A C 1
ATOM 939 O O . PRO A 1 123 ? -2.198 -18.522 -12.405 1.00 85.88 123 PRO A O 1
ATOM 942 N N . CYS A 1 124 ? -1.908 -16.466 -13.243 1.00 81.75 124 CYS A N 1
ATOM 943 C CA . CYS A 1 124 ? -0.443 -16.487 -13.246 1.00 81.75 124 CYS A CA 1
ATOM 944 C C . CYS A 1 124 ? 0.186 -16.262 -11.855 1.00 81.75 124 CYS A C 1
ATOM 946 O O . CYS A 1 124 ? 1.408 -16.228 -11.733 1.00 81.75 124 CYS A O 1
ATOM 948 N N . GLY A 1 125 ? -0.628 -16.067 -10.814 1.00 83.62 125 GLY A N 1
ATOM 949 C CA . GLY A 1 125 ? -0.189 -15.793 -9.446 1.00 83.62 125 GLY A CA 1
ATOM 950 C C . GLY A 1 125 ? 0.108 -14.319 -9.159 1.00 83.62 125 GLY A C 1
ATOM 951 O O . GLY A 1 125 ? 0.435 -13.979 -8.021 1.00 83.62 125 GLY A O 1
ATOM 952 N N . ALA A 1 126 ? -0.018 -13.429 -10.149 1.00 86.69 126 ALA A N 1
ATOM 953 C CA . ALA A 1 126 ? 0.135 -11.996 -9.932 1.00 86.69 126 ALA A CA 1
ATOM 954 C C . ALA A 1 126 ? -1.003 -11.452 -9.056 1.00 86.69 126 ALA A C 1
ATOM 956 O O . ALA A 1 126 ? -2.175 -11.765 -9.270 1.00 86.69 126 ALA A O 1
ATOM 957 N N . VAL A 1 127 ? -0.641 -10.620 -8.078 1.00 91.31 127 VAL A N 1
ATOM 958 C CA . VAL A 1 127 ? -1.586 -9.976 -7.161 1.00 91.31 127 VAL A CA 1
ATOM 959 C C . VAL A 1 127 ? -1.679 -8.493 -7.488 1.00 91.31 127 VAL A C 1
ATOM 961 O O . VAL A 1 127 ? -0.651 -7.827 -7.652 1.00 91.31 127 VAL A O 1
ATOM 964 N N . PHE A 1 128 ? -2.900 -7.975 -7.558 1.00 91.06 128 PHE A N 1
ATOM 965 C CA . PHE A 1 128 ? -3.191 -6.570 -7.818 1.00 91.06 128 PHE A CA 1
ATOM 966 C C . PHE A 1 128 ? -4.040 -5.982 -6.697 1.00 91.06 128 PHE A C 1
ATOM 968 O O . PHE A 1 128 ? -5.014 -6.589 -6.265 1.00 91.06 128 PHE A O 1
ATOM 975 N N . ALA A 1 129 ? -3.692 -4.781 -6.250 1.00 92.25 129 ALA A N 1
ATOM 976 C CA . ALA A 1 129 ? -4.498 -3.983 -5.348 1.00 92.25 129 ALA A CA 1
ATOM 977 C C . ALA A 1 129 ? -5.431 -3.072 -6.142 1.00 92.25 129 ALA A C 1
ATOM 979 O O . ALA A 1 129 ? -4.983 -2.277 -6.970 1.00 92.25 129 ALA A O 1
ATOM 980 N N . VAL A 1 130 ? -6.724 -3.163 -5.854 1.00 92.06 130 VAL A N 1
ATOM 981 C CA . VAL A 1 130 ? -7.739 -2.227 -6.336 1.00 92.06 130 VAL A CA 1
ATOM 982 C C . VAL A 1 130 ? -7.834 -1.095 -5.323 1.00 92.06 130 VAL A C 1
ATOM 984 O O . VAL A 1 130 ? -8.134 -1.320 -4.151 1.00 92.06 130 VAL A O 1
ATOM 987 N N . LEU A 1 131 ? -7.546 0.124 -5.759 1.00 91.12 131 LEU A N 1
ATOM 988 C CA . LEU A 1 131 ? -7.384 1.296 -4.913 1.00 91.12 131 LEU A CA 1
ATOM 989 C C . LEU A 1 131 ? -8.502 2.307 -5.144 1.00 91.12 131 LEU A C 1
ATOM 991 O O . LEU A 1 131 ? -8.903 2.547 -6.284 1.00 91.12 131 LEU A O 1
ATOM 995 N N . GLY A 1 132 ? -8.956 2.937 -4.065 1.00 89.88 132 GLY A N 1
ATOM 996 C CA . GLY A 1 132 ? -9.908 4.043 -4.111 1.00 89.88 132 GLY A CA 1
ATOM 997 C C . GLY A 1 132 ? -9.259 5.398 -4.397 1.00 89.88 132 GLY A C 1
ATOM 998 O O . GLY A 1 132 ? -8.086 5.492 -4.756 1.00 89.88 132 GLY A O 1
ATOM 999 N N . ALA A 1 133 ? -10.027 6.470 -4.196 1.00 88.19 133 ALA A N 1
ATOM 1000 C CA . ALA A 1 133 ? -9.505 7.833 -4.250 1.00 88.19 133 ALA A CA 1
ATOM 1001 C C . ALA A 1 133 ? -8.421 8.064 -3.180 1.00 88.19 133 ALA A C 1
ATOM 1003 O O . ALA A 1 133 ? -8.581 7.591 -2.053 1.00 88.19 133 ALA A O 1
ATOM 1004 N N . PRO A 1 134 ? -7.354 8.826 -3.479 1.00 88.44 134 PRO A N 1
ATOM 1005 C CA . PRO A 1 134 ? -6.350 9.152 -2.480 1.00 88.44 134 PRO A CA 1
ATOM 1006 C C . PRO A 1 134 ? -6.948 10.033 -1.381 1.00 88.44 134 PRO A C 1
ATOM 1008 O O . PRO A 1 134 ? -7.528 11.085 -1.661 1.00 88.44 134 PRO A O 1
ATOM 1011 N N . VAL A 1 135 ? -6.736 9.629 -0.135 1.00 89.94 135 VAL A N 1
ATOM 1012 C CA . VAL A 1 135 ? -7.143 10.347 1.074 1.00 89.94 135 VAL A CA 1
ATOM 1013 C C . VAL A 1 135 ? -5.920 10.921 1.789 1.00 89.94 135 VAL A C 1
ATOM 1015 O O . VAL A 1 135 ? -4.804 10.435 1.581 1.00 89.94 135 VAL A O 1
ATOM 1018 N N . PRO A 1 136 ? -6.076 11.949 2.638 1.00 90.06 136 PRO A N 1
ATOM 1019 C CA . PRO A 1 136 ? -4.988 12.413 3.488 1.00 90.06 136 PRO A CA 1
ATOM 1020 C C . PRO A 1 136 ? -4.436 11.282 4.366 1.00 90.06 136 PRO A C 1
ATOM 1022 O O . PRO A 1 136 ? -5.196 10.520 4.961 1.00 90.06 136 PRO A O 1
ATOM 1025 N N . ALA A 1 137 ? -3.114 11.215 4.540 1.00 87.19 137 ALA A N 1
ATOM 1026 C CA . ALA A 1 137 ? -2.474 10.222 5.410 1.00 87.19 137 ALA A CA 1
ATOM 1027 C C . ALA A 1 137 ? -2.947 10.304 6.875 1.00 87.19 137 ALA A C 1
ATOM 1029 O O . ALA A 1 137 ? -2.816 9.338 7.624 1.00 87.19 137 ALA A O 1
ATOM 1030 N N . SER A 1 138 ? -3.560 11.428 7.276 1.00 84.62 138 SER A N 1
ATOM 1031 C CA . SER A 1 138 ? -4.238 11.560 8.567 1.00 84.62 138 SER A CA 1
ATOM 1032 C C . SER A 1 138 ? -5.317 10.497 8.809 1.00 84.62 138 SER A C 1
ATOM 1034 O O . SER A 1 138 ? -5.589 10.167 9.962 1.00 84.62 138 SER A O 1
ATOM 1036 N N . GLU A 1 139 ? -5.909 9.955 7.742 1.00 83.19 139 GLU A N 1
ATOM 1037 C CA . GLU A 1 139 ? -7.002 8.983 7.805 1.00 83.19 139 GLU A CA 1
ATOM 1038 C C . GLU A 1 139 ? -6.560 7.549 8.130 1.00 83.19 139 GLU A C 1
ATOM 1040 O O . GLU A 1 139 ? -7.406 6.738 8.510 1.00 83.19 139 GLU A O 1
ATOM 1045 N N . LEU A 1 140 ? -5.253 7.245 8.081 1.00 81.81 140 LEU A N 1
ATOM 1046 C CA . LEU A 1 140 ? -4.703 5.935 8.469 1.00 81.81 140 LEU A CA 1
ATOM 1047 C C . LEU A 1 140 ? -5.194 5.509 9.860 1.00 81.81 140 LEU A C 1
ATOM 1049 O O . LEU A 1 140 ? -5.667 4.393 10.042 1.00 81.81 140 LEU A O 1
ATOM 1053 N N . GLY A 1 141 ? -5.150 6.426 10.829 1.00 68.69 141 GLY A N 1
ATOM 1054 C CA . GLY A 1 141 ? -5.527 6.167 12.221 1.00 68.69 141 GLY A CA 1
ATOM 1055 C C . GLY A 1 141 ? -7.001 6.391 12.558 1.00 68.69 141 GLY A C 1
ATOM 1056 O O . GLY A 1 141 ? -7.358 6.298 13.730 1.00 68.69 141 GLY A O 1
ATOM 1057 N N . VAL A 1 142 ? -7.868 6.711 11.589 1.00 66.62 142 VAL A N 1
ATOM 1058 C CA . VAL A 1 142 ? -9.295 6.917 11.881 1.00 66.62 142 VAL A CA 1
ATOM 1059 C C . VAL A 1 142 ? -9.934 5.557 12.150 1.00 66.62 142 VAL A C 1
ATOM 1061 O O . VAL A 1 142 ? -10.172 4.763 11.237 1.00 66.62 142 VAL A O 1
ATOM 1064 N N . THR A 1 143 ? -10.187 5.267 13.423 1.00 53.19 143 THR A N 1
ATOM 1065 C CA . THR A 1 143 ? -10.972 4.130 13.911 1.00 53.19 143 THR A CA 1
ATOM 1066 C C . THR A 1 143 ? -12.459 4.464 13.767 1.00 53.19 143 THR A C 1
ATOM 1068 O O . THR A 1 143 ? -13.104 4.946 14.690 1.00 53.19 143 THR A O 1
ATOM 1071 N N . GLY A 1 144 ? -13.015 4.275 12.568 1.00 48.12 144 GLY A N 1
ATOM 1072 C CA . GLY A 1 144 ? -14.423 4.574 12.288 1.00 48.12 144 GLY A CA 1
ATOM 1073 C C . GLY A 1 144 ? -15.084 3.503 11.418 1.00 48.12 144 GLY A C 1
ATOM 1074 O O . GLY A 1 144 ? -14.422 2.974 10.526 1.00 48.12 144 GLY A O 1
ATOM 1075 N N . PRO A 1 145 ? -16.356 3.150 11.683 1.00 43.56 145 PRO A N 1
ATOM 1076 C CA . PRO A 1 145 ? -16.985 1.934 11.177 1.00 43.56 145 PRO A CA 1
ATOM 1077 C C . PRO A 1 145 ? -17.376 2.045 9.696 1.00 43.56 145 PRO A C 1
ATOM 1079 O O . PRO A 1 145 ? -17.685 3.140 9.243 1.00 43.56 145 PRO A O 1
ATOM 1082 N N . ARG A 1 146 ? -17.366 0.879 9.019 1.00 41.19 146 ARG A N 1
ATOM 1083 C CA . ARG A 1 146 ? -18.166 0.376 7.869 1.00 41.19 146 ARG A CA 1
ATOM 1084 C C . ARG A 1 146 ? -18.822 1.372 6.875 1.00 41.19 146 ARG A C 1
ATOM 1086 O O . ARG A 1 146 ? -19.244 2.463 7.237 1.00 41.19 146 ARG A O 1
ATOM 1093 N N . PRO A 1 147 ? -18.999 0.966 5.600 1.00 41.72 147 PRO A N 1
ATOM 1094 C CA . PRO A 1 147 ? -19.555 1.826 4.554 1.00 41.72 147 PRO A CA 1
ATOM 1095 C C . PRO A 1 147 ? -20.943 2.340 4.953 1.00 41.72 147 PRO A C 1
ATOM 1097 O O . PRO A 1 147 ? -21.791 1.570 5.397 1.00 41.72 147 PRO A O 1
ATOM 1100 N N . GLY A 1 148 ? -21.164 3.648 4.800 1.00 45.06 148 GLY A N 1
ATOM 1101 C CA . GLY A 1 148 ? -22.458 4.265 5.105 1.00 45.06 148 GLY A CA 1
ATOM 1102 C C . GLY A 1 148 ? -22.423 5.693 5.644 1.00 45.06 148 GLY A C 1
ATOM 1103 O O . GLY A 1 148 ? -23.432 6.149 6.182 1.00 45.06 148 GLY A O 1
ATOM 1104 N N . ARG A 1 149 ? -21.316 6.441 5.518 1.00 37.41 149 ARG A N 1
ATOM 1105 C CA . ARG A 1 149 ? -21.325 7.857 5.908 1.00 37.41 149 ARG A CA 1
ATOM 1106 C C . ARG A 1 149 ? -22.111 8.672 4.878 1.00 37.41 149 ARG A C 1
ATOM 1108 O O . ARG A 1 149 ? -21.569 9.157 3.890 1.00 37.41 149 ARG A O 1
ATOM 1115 N N . ARG A 1 150 ? -23.416 8.793 5.131 1.00 42.53 150 ARG A N 1
ATOM 1116 C CA . ARG A 1 150 ? -24.312 9.774 4.512 1.00 42.53 150 ARG A CA 1
ATOM 1117 C C . ARG A 1 150 ? -23.647 11.159 4.618 1.00 42.53 150 ARG A C 1
ATOM 1119 O O . ARG A 1 150 ? -23.139 11.478 5.700 1.00 42.53 150 ARG A O 1
ATOM 1126 N N . PRO A 1 151 ? -23.611 11.964 3.543 1.00 45.22 151 PRO A N 1
ATOM 1127 C CA . PRO A 1 151 ? -23.052 13.309 3.616 1.00 45.22 151 PRO A CA 1
ATOM 1128 C C . PRO A 1 151 ? -23.795 14.114 4.694 1.00 45.22 151 PRO A C 1
ATOM 1130 O O . PRO A 1 151 ? -25.004 13.919 4.867 1.00 45.22 151 PRO A O 1
ATOM 1133 N N . PRO A 1 152 ? -23.104 14.988 5.446 1.00 44.19 152 PRO A N 1
ATOM 1134 C CA . PRO A 1 152 ? -23.769 15.839 6.418 1.00 44.19 152 PRO A CA 1
ATOM 1135 C C . PRO A 1 152 ? -24.788 16.715 5.687 1.00 44.19 152 PRO A C 1
ATOM 1137 O O . PRO A 1 152 ? -24.439 17.493 4.802 1.00 44.19 152 PRO A O 1
ATOM 1140 N N . THR A 1 153 ? -26.061 16.562 6.047 1.00 48.88 153 THR A N 1
ATOM 1141 C CA . THR A 1 153 ? -27.136 17.462 5.624 1.00 48.88 153 THR A CA 1
ATOM 1142 C C . THR A 1 153 ? -26.741 18.897 5.978 1.00 48.88 153 THR A C 1
ATOM 1144 O O . THR A 1 153 ? -26.408 19.146 7.142 1.00 48.88 153 THR A O 1
ATOM 1147 N N . PRO A 1 154 ? -26.773 19.845 5.026 1.00 44.84 154 PRO A N 1
ATOM 1148 C CA . PRO A 1 154 ? -26.461 21.234 5.318 1.00 44.84 154 PRO A CA 1
ATOM 1149 C C . PRO A 1 154 ? -27.511 21.788 6.287 1.00 44.84 154 PRO A C 1
ATOM 1151 O O . PRO A 1 154 ? -28.683 21.935 5.947 1.00 44.84 154 PRO A O 1
ATOM 1154 N N . ARG A 1 155 ? -27.095 22.090 7.520 1.00 54.44 155 ARG A N 1
ATOM 1155 C CA . ARG A 1 155 ? -27.893 22.876 8.465 1.00 54.44 155 ARG A CA 1
ATOM 1156 C C . ARG A 1 155 ? -27.699 24.353 8.158 1.00 54.44 155 ARG A C 1
ATOM 1158 O O . ARG A 1 155 ? -26.899 25.005 8.808 1.00 54.44 155 ARG A O 1
ATOM 1165 N N . HIS A 1 156 ? -28.466 24.866 7.205 1.00 47.41 156 HIS A N 1
ATOM 1166 C CA . HIS A 1 156 ? -28.866 26.271 7.200 1.00 47.41 156 HIS A CA 1
ATOM 1167 C C . HIS A 1 156 ? -30.309 26.365 6.710 1.00 47.41 156 HIS A C 1
ATOM 1169 O O . HIS A 1 156 ? -30.589 26.599 5.538 1.00 47.41 156 HIS A O 1
ATOM 1175 N N . THR A 1 157 ? -31.238 26.160 7.639 1.00 43.66 157 THR A N 1
ATOM 1176 C CA . THR A 1 157 ? -32.618 26.615 7.497 1.00 43.66 157 THR A CA 1
ATOM 1177 C C . THR A 1 157 ? -32.600 28.122 7.747 1.00 43.66 157 THR A C 1
ATOM 1179 O O . THR A 1 157 ? -32.518 28.562 8.891 1.00 43.66 157 THR A O 1
ATOM 1182 N N . ILE A 1 158 ? -32.603 28.927 6.684 1.00 51.62 158 ILE A N 1
ATOM 1183 C CA . ILE A 1 158 ? -32.917 30.354 6.801 1.00 51.62 158 ILE A CA 1
ATOM 1184 C C . ILE A 1 158 ? -34.435 30.430 6.928 1.00 51.62 158 ILE A C 1
ATOM 1186 O O . ILE A 1 158 ? -35.167 30.337 5.944 1.00 51.62 158 ILE A O 1
ATOM 1190 N N . THR A 1 159 ? -34.912 30.512 8.164 1.00 46.44 159 THR A N 1
ATOM 1191 C CA . THR A 1 159 ? -36.326 30.720 8.464 1.0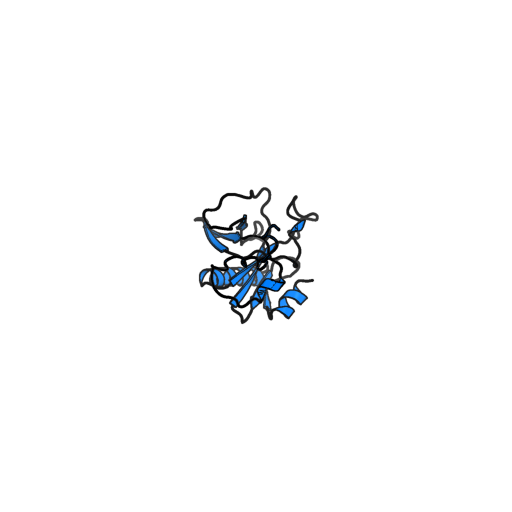0 46.44 159 THR A CA 1
ATOM 1192 C C . THR A 1 159 ? -36.653 32.209 8.508 1.00 46.44 159 THR A C 1
ATOM 1194 O O . THR A 1 159 ? -36.059 32.968 9.267 1.00 46.44 159 THR A O 1
ATOM 1197 N N . SER A 1 160 ? -37.707 32.544 7.766 1.00 46.44 160 SER A N 1
ATOM 1198 C CA . SER A 1 160 ? -38.607 33.693 7.907 1.00 46.44 160 SER A CA 1
ATOM 1199 C C . SER A 1 160 ? -38.151 35.044 7.350 1.00 46.44 160 SER A C 1
ATOM 1201 O O . SER A 1 160 ? -37.204 35.670 7.809 1.00 46.44 160 SER A O 1
ATOM 1203 N N . GLY A 1 161 ? -38.915 35.517 6.365 1.00 45.66 161 GLY A N 1
ATOM 1204 C CA . GLY A 1 161 ? -38.808 36.870 5.844 1.00 45.66 161 GLY A CA 1
ATOM 1205 C C . GLY A 1 161 ? -39.843 37.196 4.772 1.00 45.66 161 GLY A C 1
ATOM 1206 O O . GLY A 1 161 ? -39.447 37.725 3.742 1.00 45.66 161 GLY A O 1
ATOM 1207 N N . ARG A 1 162 ? -41.134 36.862 4.966 1.00 46.84 162 ARG A N 1
ATOM 1208 C CA . ARG A 1 162 ? -42.261 37.615 4.366 1.00 46.84 162 ARG A CA 1
ATOM 1209 C C . ARG A 1 162 ? -43.652 37.080 4.724 1.00 46.84 162 ARG A C 1
ATOM 1211 O O . ARG A 1 162 ? -43.994 35.968 4.343 1.00 46.84 162 ARG A O 1
ATOM 1218 N N . ALA A 1 163 ? -44.434 37.943 5.366 1.00 42.81 163 ALA A N 1
ATOM 1219 C CA . ALA A 1 163 ? -45.876 38.218 5.219 1.00 42.81 163 ALA A CA 1
ATOM 1220 C C . ALA A 1 163 ? -46.179 39.272 6.315 1.00 42.81 163 ALA A C 1
ATOM 1222 O O . ALA A 1 163 ? -45.654 39.136 7.412 1.00 42.81 163 ALA A O 1
ATOM 1223 N N . SER A 1 164 ? -46.876 40.391 6.139 1.00 37.34 164 SER A N 1
ATOM 1224 C CA . SER A 1 164 ? -47.992 40.726 5.262 1.00 37.34 164 SER A CA 1
ATOM 1225 C C . SER A 1 164 ? -48.100 42.246 5.084 1.00 37.34 164 SER A C 1
ATOM 1227 O O . SER A 1 164 ? -47.571 43.028 5.869 1.00 37.34 164 SER A O 1
ATOM 1229 N N . THR A 1 165 ? -48.838 42.601 4.039 1.00 43.31 165 THR A N 1
ATOM 1230 C CA . THR A 1 165 ? -49.567 43.848 3.779 1.00 43.31 165 THR A CA 1
ATOM 1231 C C . THR A 1 165 ? -50.227 44.495 5.001 1.00 43.31 165 THR A C 1
ATOM 1233 O O . THR A 1 165 ? -50.962 43.811 5.717 1.00 43.31 165 THR A O 1
ATOM 1236 N N . LEU A 1 166 ? -50.064 45.816 5.115 1.00 40.41 166 LEU A N 1
ATOM 1237 C CA . LEU A 1 166 ? -51.113 46.827 5.313 1.00 40.41 166 LEU A CA 1
ATOM 1238 C C . LEU A 1 166 ? -50.585 48.168 4.786 1.00 40.41 166 LEU A C 1
ATOM 1240 O O . LEU A 1 166 ? -49.387 48.443 5.024 1.00 40.41 166 LEU A O 1
#

Radius of gyration: 20.09 Å; chains: 1; bounding box: 68×64×36 Å

Foldseek 3Di:
DAPVVLCVVQVWDWWFDPLAFIWTAHPQLEIEGEFEADPPFDQDDDVDPQFGGKGWLADPVPPDDGDVRRVVRSVVSQVSVVVPGWYKYQYAAHSPDPDRPPPCSVRNDLQWIWTFPDWDADPVRTIITGTGDIDGSVCSPPPDDDPDPDDPDDPDPPDDDDDDDD

Sequence (166 aa):
MNITQLCKRYGLQHHGSLESAWDAHGPTGIVLMQLWHAPNQKIHDHPLPGAQLRVRCMDAGEAGRADEEARAARVRSIAALESGARGFAAMSIPPSQSRGAGAWAKYANLERVFPVLALEREPCGAVFAVLGAPVPASELGVTGPRPGRRPPTPRHTITSGRASTL